Protein AF-A0AAW0YAL7-F1 (afdb_monomer_lite)

Radius of gyration: 20.32 Å; chains: 1; bounding box: 58×24×61 Å

Foldseek 3Di:
DDPPPPVVVVVVVVLVVVVVVVVVCVVVPNDPDDVCPSVVVVVVVVVVLLVCLQQPVPVDDVVSVVVVCVVVVNVSVQRDNVVVVVVVTPNCVPVPLDHHDDDPVPDDPVVVVVRPDPVPPPD

pLDDT: mean 79.16, std 12.64, range [31.69, 92.38]

Sequence (123 aa):
MYFYSAPSLALYMMWKVLECVYEKGCDEGYLPRIPGSVELLYSISTGYLFHVAVMEMHYMKPSYWRFLLRLTWGRLQDYNRHLLTPFGMDSARGLNGIWPKYDLKHVSESVRKMIPNPIVMKL

Secondary structure (DSSP, 8-state):
------HHHHHHHHHHHHHHHHHHHHHTTSS---TTHHHHHHHHHHHHHHHHHHH-GGGS-HHHHHHHHHHTTTTTTT--GGGGGGGT--TTTT--S------GGGS-HHHHHHSPPTTTT--

Structure (mmCIF, N/CA/C/O backbone):
data_AF-A0AAW0YAL7-F1
#
_entry.id   AF-A0AAW0YAL7-F1
#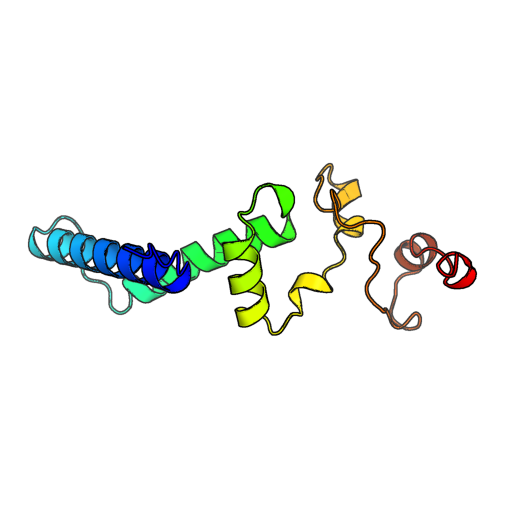
loop_
_atom_site.group_PDB
_atom_site.id
_atom_site.type_symbol
_atom_site.label_atom_id
_atom_site.label_alt_id
_atom_site.label_comp_id
_atom_site.label_asym_id
_atom_site.label_entity_id
_atom_site.label_seq_id
_atom_site.pdbx_PDB_ins_code
_atom_site.Cartn_x
_atom_site.Cartn_y
_atom_site.Cartn_z
_atom_site.occupancy
_atom_site.B_iso_or_equiv
_atom_site.auth_seq_id
_atom_site.auth_comp_id
_atom_site.auth_asym_id
_atom_site.auth_atom_id
_atom_site.pdbx_PDB_model_num
ATOM 1 N N . MET A 1 1 ? -30.932 -10.725 -9.530 1.00 39.47 1 MET A N 1
ATOM 2 C CA . MET A 1 1 ? -30.410 -9.588 -8.739 1.00 39.47 1 MET A CA 1
ATOM 3 C C . MET A 1 1 ? -28.921 -9.471 -9.002 1.00 39.47 1 MET A C 1
ATOM 5 O O . MET A 1 1 ? -28.190 -10.419 -8.753 1.00 39.47 1 MET A O 1
ATOM 9 N N . TYR A 1 2 ? -28.505 -8.362 -9.610 1.00 49.41 2 TYR A N 1
ATOM 10 C CA . TYR A 1 2 ? -27.123 -8.096 -10.008 1.00 49.41 2 TYR A CA 1
ATOM 11 C C . TYR A 1 2 ? -26.250 -7.897 -8.761 1.00 49.41 2 TYR A C 1
ATOM 13 O O . TYR A 1 2 ? -26.266 -6.830 -8.154 1.00 49.41 2 TYR A O 1
ATOM 21 N N . PHE A 1 3 ? -25.485 -8.919 -8.373 1.00 56.84 3 PHE A N 1
ATOM 22 C CA . PHE A 1 3 ? -24.390 -8.755 -7.420 1.00 56.84 3 PHE A CA 1
ATOM 23 C C . PHE A 1 3 ? -23.314 -7.881 -8.067 1.00 56.84 3 PHE A C 1
ATOM 25 O O . PHE A 1 3 ? -22.452 -8.360 -8.803 1.00 56.84 3 PHE A O 1
ATOM 32 N N . TYR A 1 4 ? -23.372 -6.577 -7.812 1.00 55.09 4 TYR A N 1
ATOM 33 C CA . TYR A 1 4 ? -22.289 -5.671 -8.158 1.00 55.09 4 TYR A CA 1
ATOM 34 C C . TYR A 1 4 ? -21.127 -5.967 -7.205 1.00 55.09 4 TYR A C 1
ATOM 36 O O . TYR A 1 4 ? -21.113 -5.522 -6.058 1.00 55.09 4 TYR A O 1
ATOM 44 N N . SER A 1 5 ? -20.147 -6.754 -7.657 1.00 54.75 5 SER A N 1
ATOM 45 C CA . SER A 1 5 ? -18.871 -6.892 -6.952 1.00 54.75 5 SER A CA 1
ATOM 46 C C . SER A 1 5 ? -18.103 -5.582 -7.117 1.00 54.75 5 SER A C 1
ATOM 48 O O . SER A 1 5 ? -17.231 -5.449 -7.971 1.00 54.75 5 SER A O 1
ATOM 50 N N . ALA A 1 6 ? -18.488 -4.565 -6.348 1.00 67.62 6 ALA A N 1
ATOM 51 C CA . ALA A 1 6 ? -17.708 -3.353 -6.197 1.00 67.62 6 ALA A CA 1
ATOM 52 C C . ALA A 1 6 ? -16.655 -3.637 -5.114 1.00 67.62 6 ALA A C 1
ATOM 54 O O . ALA A 1 6 ? -16.990 -3.624 -3.928 1.00 67.62 6 ALA A O 1
ATOM 55 N N . PRO A 1 7 ? -15.385 -3.917 -5.467 1.00 67.50 7 PRO A N 1
ATOM 56 C CA . PRO A 1 7 ? -14.341 -4.174 -4.475 1.00 67.50 7 PRO A CA 1
ATOM 57 C C . PRO A 1 7 ? -14.151 -2.996 -3.510 1.00 67.50 7 PRO A C 1
ATOM 59 O O . PRO A 1 7 ? -13.748 -3.207 -2.373 1.00 67.50 7 PRO A O 1
ATOM 62 N N . SER A 1 8 ? -14.499 -1.776 -3.930 1.00 69.88 8 SER A N 1
ATOM 63 C CA . SER A 1 8 ? -14.564 -0.596 -3.066 1.00 69.88 8 SER A CA 1
ATOM 64 C C . SER A 1 8 ? -15.629 -0.715 -1.973 1.00 69.88 8 SER A C 1
ATOM 66 O O . SER A 1 8 ? -15.359 -0.351 -0.835 1.00 69.88 8 SER A O 1
ATOM 68 N N . LEU A 1 9 ? -16.811 -1.251 -2.292 1.00 79.44 9 LEU A N 1
ATOM 69 C CA . LEU A 1 9 ? -17.901 -1.422 -1.331 1.00 79.44 9 LEU A CA 1
ATOM 70 C C . LEU A 1 9 ? -17.579 -2.519 -0.315 1.00 79.44 9 LEU A C 1
ATOM 72 O O . LEU A 1 9 ? -17.773 -2.320 0.877 1.00 79.44 9 LEU A O 1
ATOM 76 N N . ALA A 1 10 ? -17.038 -3.651 -0.775 1.00 78.56 10 ALA A N 1
ATOM 77 C CA . ALA A 1 10 ? -16.619 -4.736 0.112 1.00 78.56 10 ALA A CA 1
ATOM 78 C C . ALA A 1 10 ? -15.511 -4.283 1.077 1.00 78.56 10 ALA A C 1
ATOM 80 O O . ALA A 1 10 ? -15.579 -4.563 2.272 1.00 78.56 10 ALA A O 1
ATOM 81 N N . LEU A 1 11 ? -14.524 -3.537 0.569 1.00 78.88 11 LEU A N 1
ATOM 82 C CA . LEU A 1 11 ? -13.462 -2.958 1.387 1.00 78.88 11 LEU A CA 1
ATOM 83 C C . LEU A 1 11 ? -14.027 -1.958 2.404 1.00 78.88 11 LEU A C 1
ATOM 85 O O . LEU A 1 11 ? -13.666 -2.011 3.574 1.00 78.88 11 LEU A O 1
ATOM 89 N N . TYR A 1 12 ? -14.943 -1.085 1.980 1.00 82.81 12 TYR A N 1
ATOM 90 C CA . TYR A 1 12 ? -15.602 -0.129 2.867 1.00 82.81 12 TYR A CA 1
ATOM 91 C C . TYR A 1 12 ? -16.402 -0.823 3.979 1.00 82.81 12 TYR A C 1
ATOM 93 O O . TYR A 1 12 ? -16.258 -0.476 5.148 1.00 82.81 12 TYR A O 1
ATOM 101 N N . MET A 1 13 ? -17.196 -1.844 3.639 1.00 86.56 13 MET A N 1
ATOM 102 C CA . MET A 1 13 ? -17.947 -2.630 4.622 1.00 86.56 13 MET A CA 1
ATOM 103 C C . MET A 1 13 ? -17.018 -3.326 5.620 1.00 86.56 13 MET A C 1
ATOM 105 O O . MET A 1 13 ? -17.265 -3.259 6.820 1.00 86.56 13 MET A O 1
ATOM 109 N N . MET A 1 14 ? -15.931 -3.943 5.145 1.00 85.94 14 MET A N 1
ATOM 110 C CA . MET A 1 14 ? -14.915 -4.553 6.008 1.00 85.94 14 MET A CA 1
ATOM 111 C C . MET A 1 14 ? -14.336 -3.532 6.999 1.00 85.94 14 MET A C 1
ATOM 113 O O . MET A 1 14 ? -14.246 -3.827 8.188 1.00 85.94 14 MET A O 1
ATOM 117 N N . TRP A 1 15 ? -13.995 -2.325 6.533 1.00 85.81 15 TRP A N 1
ATOM 118 C CA . TRP A 1 15 ? -13.468 -1.257 7.388 1.00 85.81 15 TRP A CA 1
ATOM 119 C C . TRP A 1 15 ? -14.467 -0.782 8.438 1.00 85.81 15 TRP A C 1
ATOM 121 O O . TRP A 1 15 ? -14.096 -0.656 9.600 1.00 85.81 15 TRP A O 1
ATOM 131 N N . LYS A 1 16 ? -15.738 -0.589 8.069 1.00 89.06 16 LYS A N 1
ATOM 132 C CA . LYS A 1 16 ? -16.784 -0.214 9.031 1.00 89.06 16 LYS A CA 1
ATOM 133 C C . LYS A 1 16 ? -17.016 -1.292 10.087 1.00 89.06 16 LYS A C 1
ATOM 135 O O . LYS A 1 16 ? -17.216 -0.959 11.248 1.00 89.06 16 LYS A O 1
ATOM 140 N N . VAL A 1 17 ? -16.967 -2.570 9.707 1.00 91.31 17 VAL A N 1
ATOM 141 C CA . VAL A 1 17 ? -17.056 -3.676 10.673 1.00 91.31 17 VAL A CA 1
ATOM 142 C C . VAL A 1 17 ? -15.876 -3.635 11.641 1.00 91.31 17 VAL A C 1
ATOM 144 O O . VAL A 1 17 ? -16.080 -3.758 12.844 1.00 91.31 17 VAL A O 1
ATOM 147 N N . LEU A 1 18 ? -14.661 -3.425 11.136 1.00 88.81 18 LEU A N 1
ATOM 148 C CA . LEU A 1 18 ? -13.453 -3.361 11.956 1.00 88.81 18 LEU A CA 1
ATOM 149 C C . LEU A 1 18 ? -13.490 -2.180 12.938 1.00 88.81 18 LEU A C 1
ATOM 151 O O . LEU A 1 18 ? -13.170 -2.349 14.111 1.00 88.81 18 LEU A O 1
ATOM 155 N N . GLU A 1 19 ? -13.951 -1.018 12.480 1.00 89.00 19 GLU A N 1
ATOM 156 C CA . GLU A 1 19 ? -14.188 0.164 13.313 1.00 89.00 19 GLU A CA 1
ATOM 157 C C . GLU A 1 19 ? -15.215 -0.117 14.420 1.00 89.00 19 GLU A C 1
ATOM 159 O O . GLU A 1 19 ? -14.924 0.113 15.590 1.00 89.00 19 GLU A O 1
ATOM 164 N N . CYS A 1 20 ? -16.369 -0.711 14.091 1.00 90.62 20 CYS A N 1
ATOM 165 C CA . CYS A 1 20 ? -17.380 -1.072 15.090 1.00 90.62 20 CYS A CA 1
ATOM 166 C C . CYS A 1 20 ? -16.876 -2.103 16.111 1.00 90.62 20 CYS A C 1
ATOM 168 O O . CYS A 1 20 ? -17.244 -2.036 17.281 1.00 90.62 20 CYS A O 1
ATOM 170 N N . VAL A 1 21 ? -16.064 -3.075 15.685 1.00 90.62 21 VAL A N 1
ATOM 171 C CA . VAL A 1 21 ? -15.456 -4.057 16.596 1.00 90.62 21 VAL A CA 1
ATOM 172 C C . VAL A 1 21 ? -14.453 -3.377 17.528 1.00 90.62 21 VAL A C 1
ATOM 174 O O . VAL A 1 21 ? -14.442 -3.678 18.719 1.00 90.62 21 VAL A O 1
ATOM 177 N N . TYR A 1 22 ? -13.649 -2.442 17.016 1.00 87.62 22 TYR A N 1
ATOM 178 C CA . TYR A 1 22 ? -12.716 -1.666 17.832 1.00 87.62 22 TYR A CA 1
ATOM 179 C C . TYR A 1 22 ? -13.449 -0.799 18.863 1.00 87.62 22 TYR A C 1
ATOM 181 O O . TYR A 1 22 ? -13.093 -0.836 20.038 1.00 87.62 22 TYR A O 1
ATOM 189 N N . GLU A 1 23 ? -14.499 -0.076 18.459 1.00 87.50 23 GLU A N 1
ATOM 190 C CA . GLU A 1 23 ? -15.295 0.742 19.382 1.00 87.50 23 GLU A CA 1
ATOM 191 C C . GLU A 1 23 ? -15.937 -0.100 20.483 1.00 87.50 23 GLU A C 1
ATOM 193 O O . GLU A 1 23 ? -15.774 0.224 21.656 1.00 87.50 23 GLU A O 1
ATOM 198 N N . LYS A 1 24 ? -16.561 -1.233 20.133 1.00 90.56 24 LYS A N 1
ATOM 199 C CA . LYS A 1 24 ? -17.104 -2.166 21.131 1.00 90.56 24 LYS A CA 1
ATOM 200 C C . LYS A 1 24 ? -16.029 -2.696 22.077 1.00 90.56 24 LYS A C 1
ATOM 202 O O . LYS A 1 24 ? -16.246 -2.744 23.281 1.00 90.56 24 LYS A O 1
ATOM 207 N N . GLY A 1 25 ? -14.856 -3.052 21.552 1.00 88.25 25 GLY A N 1
ATOM 208 C CA . GLY A 1 25 ? -13.725 -3.496 22.367 1.00 88.25 25 GLY A CA 1
ATOM 209 C C . GLY A 1 25 ? -13.193 -2.409 23.310 1.00 88.25 25 GLY A C 1
ATOM 210 O O . GLY A 1 25 ? -12.720 -2.725 24.401 1.00 88.25 25 GLY A O 1
ATOM 211 N N . CYS A 1 26 ? -13.287 -1.134 22.926 1.00 89.38 26 CYS A N 1
ATOM 212 C CA . CYS A 1 26 ? -12.987 -0.009 23.811 1.00 89.38 26 CYS A CA 1
ATOM 213 C C . CYS A 1 26 ? -14.069 0.199 24.877 1.00 89.38 26 CYS A C 1
ATOM 215 O O . CYS A 1 26 ? -13.725 0.442 26.031 1.00 89.38 26 CYS A O 1
ATOM 217 N N . ASP A 1 27 ? -15.347 0.089 24.511 1.00 89.44 27 ASP A N 1
ATOM 218 C CA . ASP A 1 27 ? -16.472 0.270 25.436 1.00 89.44 27 ASP A CA 1
ATOM 219 C C . ASP A 1 27 ? -16.512 -0.832 26.509 1.00 89.44 27 ASP A C 1
ATOM 221 O O . ASP A 1 27 ? -16.806 -0.564 27.672 1.00 89.44 27 ASP A O 1
ATOM 225 N N . GLU A 1 28 ? -16.142 -2.062 26.146 1.00 92.38 28 GLU A N 1
ATOM 226 C CA . GLU A 1 28 ? -16.004 -3.198 27.068 1.00 92.38 28 GLU A CA 1
ATOM 227 C C . GLU A 1 28 ? -14.687 -3.170 27.879 1.00 92.38 28 GLU A C 1
ATOM 229 O O . GLU A 1 28 ? -14.485 -3.993 28.771 1.00 92.38 28 GLU A O 1
ATOM 234 N N . GLY A 1 29 ? -13.788 -2.215 27.607 1.00 88.56 29 GLY A N 1
ATOM 235 C CA . GLY A 1 29 ? -12.540 -2.019 28.355 1.00 88.56 29 GLY A CA 1
ATOM 236 C C . GLY A 1 29 ? -11.380 -2.943 27.962 1.00 88.56 29 GLY A C 1
ATOM 237 O O . GLY A 1 29 ? -10.351 -2.943 28.638 1.00 88.56 29 GLY A O 1
ATOM 238 N N . TYR A 1 30 ? -11.50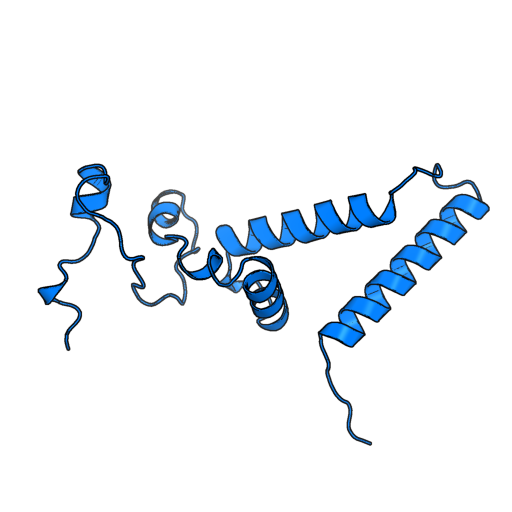0 -3.707 26.872 1.00 87.81 30 TYR A N 1
ATOM 239 C CA . TYR A 1 30 ? -10.431 -4.581 26.373 1.00 87.81 30 TYR A CA 1
ATOM 240 C C . TYR A 1 30 ? -9.308 -3.816 25.657 1.00 87.81 30 TYR A C 1
ATOM 242 O O . TYR A 1 30 ? -8.163 -4.270 25.664 1.00 87.81 30 TYR A O 1
ATOM 250 N N . LEU A 1 31 ? -9.614 -2.677 25.020 1.00 84.25 31 LEU A N 1
ATOM 251 C CA . LEU A 1 31 ? -8.639 -1.866 24.281 1.00 84.25 31 LEU A CA 1
ATOM 252 C C . LEU A 1 31 ? -8.597 -0.406 24.759 1.00 84.25 31 LEU A C 1
ATOM 254 O O . LEU A 1 31 ? -9.645 0.204 24.973 1.00 84.25 31 LEU A O 1
ATOM 258 N N . PRO A 1 32 ? -7.403 0.215 24.837 1.00 84.62 32 PRO A N 1
ATOM 259 C CA . PRO A 1 32 ? -7.284 1.642 25.104 1.00 84.62 32 PRO A CA 1
ATOM 260 C C . PRO A 1 32 ? -7.786 2.463 23.907 1.00 84.62 32 PRO A C 1
ATOM 262 O O . PRO A 1 32 ? -7.463 2.167 22.752 1.00 84.62 32 PRO A O 1
ATOM 265 N N . ARG A 1 33 ? -8.550 3.526 24.186 1.00 83.88 33 ARG A N 1
ATOM 266 C CA . ARG A 1 33 ? -9.053 4.462 23.171 1.00 83.88 33 ARG A CA 1
ATOM 267 C C . ARG A 1 33 ? -7.931 5.419 22.764 1.00 83.88 33 ARG A C 1
ATOM 269 O O . ARG A 1 33 ? -7.606 6.355 23.490 1.00 83.88 33 ARG A O 1
ATOM 276 N N . ILE A 1 34 ? -7.322 5.157 21.612 1.00 85.69 34 ILE A N 1
ATOM 277 C CA . ILE A 1 34 ? -6.228 5.966 21.060 1.00 85.69 34 ILE A CA 1
ATOM 278 C C . ILE A 1 34 ? -6.817 6.933 20.022 1.00 85.69 34 ILE A C 1
ATOM 280 O O . ILE A 1 34 ? -7.581 6.489 19.160 1.00 85.69 34 ILE A O 1
ATOM 284 N N . PRO A 1 35 ? -6.483 8.237 20.058 1.00 84.50 35 PRO A N 1
ATOM 285 C CA . PRO A 1 35 ? -6.901 9.161 19.011 1.00 84.50 35 PRO A CA 1
ATOM 286 C C . PRO A 1 35 ? -6.267 8.747 17.677 1.00 84.50 35 PRO A C 1
ATOM 288 O O . PRO A 1 35 ? -5.048 8.627 17.574 1.00 84.50 35 PRO A O 1
ATOM 291 N N . GLY A 1 36 ? -7.094 8.517 16.657 1.00 83.75 36 GLY A N 1
ATOM 292 C CA . GLY A 1 36 ? -6.626 8.115 15.328 1.00 83.75 36 GLY A CA 1
ATOM 293 C C . GLY A 1 36 ? -6.272 6.626 15.182 1.00 83.75 36 GLY A C 1
ATOM 294 O O . GLY A 1 36 ? -5.481 6.258 14.313 1.00 83.75 36 GLY A O 1
ATOM 295 N N . SER A 1 37 ? -6.783 5.753 16.058 1.00 84.38 37 SER A N 1
ATOM 296 C CA . SER A 1 37 ? -6.491 4.311 16.030 1.00 84.38 37 SER A CA 1
ATOM 297 C C . SER A 1 37 ? -6.877 3.638 14.708 1.00 84.38 37 SER A C 1
ATOM 299 O O . SER A 1 37 ? -6.147 2.778 14.212 1.00 84.38 37 SER A O 1
ATOM 301 N N . VAL A 1 38 ? -8.005 4.043 14.122 1.00 83.88 38 VAL A N 1
ATOM 302 C CA . VAL A 1 38 ? -8.539 3.499 12.868 1.00 83.88 38 VAL A CA 1
ATOM 303 C C . VAL A 1 38 ? -7.634 3.881 11.701 1.00 83.88 38 VAL A C 1
ATOM 305 O O . VAL A 1 38 ? -7.274 3.033 10.887 1.00 83.88 38 VAL A O 1
ATOM 308 N N . GLU A 1 39 ? -7.199 5.137 11.653 1.00 88.31 39 GLU A N 1
ATOM 309 C CA . GLU A 1 39 ? -6.266 5.668 10.667 1.00 88.31 39 GLU A CA 1
ATOM 310 C C . GLU A 1 39 ? -4.899 4.993 10.786 1.00 88.31 39 GLU A C 1
ATOM 312 O O . GLU A 1 39 ? -4.293 4.636 9.774 1.00 88.31 39 GLU A O 1
ATOM 317 N N . LEU A 1 40 ? -4.431 4.750 12.013 1.00 88.94 40 LEU A N 1
ATOM 318 C CA . LEU A 1 40 ? -3.195 4.017 12.264 1.00 88.94 40 LEU A CA 1
ATOM 319 C C . LEU A 1 40 ? -3.309 2.582 11.738 1.00 88.94 40 LEU A C 1
ATOM 321 O O . LEU A 1 40 ? -2.449 2.136 10.976 1.00 88.94 40 LEU A O 1
ATOM 325 N N . LEU A 1 41 ? -4.388 1.872 12.060 1.00 87.75 41 LEU A N 1
ATOM 326 C CA . LEU A 1 41 ? -4.607 0.502 11.594 1.00 87.75 41 LEU A CA 1
ATOM 327 C C . LEU A 1 41 ? -4.731 0.441 10.064 1.00 87.75 41 LEU A C 1
ATOM 329 O O . LEU A 1 41 ? -4.159 -0.446 9.420 1.00 87.75 41 LEU A O 1
ATOM 333 N N . TYR A 1 42 ? -5.395 1.430 9.467 1.00 87.69 42 TYR A N 1
ATOM 334 C CA . TYR A 1 42 ? -5.460 1.627 8.021 1.00 87.69 42 TYR A CA 1
ATOM 335 C C . TYR A 1 42 ? -4.082 1.853 7.401 1.00 87.69 42 TYR A C 1
ATOM 337 O O . TYR A 1 42 ? -3.755 1.234 6.383 1.00 87.69 42 TYR A O 1
ATOM 345 N N . SER A 1 43 ? -3.248 2.683 8.026 1.00 90.50 43 SER A N 1
ATOM 346 C CA . SER A 1 43 ? -1.898 2.986 7.553 1.00 90.50 43 SER A CA 1
ATOM 347 C C . SER A 1 43 ? -0.995 1.749 7.568 1.00 90.50 43 SER A C 1
ATOM 349 O O . SER A 1 43 ? -0.336 1.467 6.567 1.00 90.50 43 SER A O 1
ATOM 351 N N . ILE A 1 44 ? -1.046 0.945 8.637 1.00 91.81 44 ILE A N 1
ATOM 352 C CA . ILE A 1 44 ? -0.288 -0.306 8.757 1.00 91.81 44 ILE A CA 1
ATOM 353 C C . ILE A 1 44 ? -0.768 -1.319 7.718 1.00 91.81 44 ILE A C 1
ATOM 355 O O . ILE A 1 44 ? 0.045 -1.895 6.995 1.00 91.81 44 ILE A O 1
ATOM 359 N N . SER A 1 45 ? -2.084 -1.497 7.590 1.00 89.69 45 SER A N 1
ATOM 360 C CA . SER A 1 45 ? -2.667 -2.432 6.619 1.00 89.69 45 SER A CA 1
ATOM 361 C C . SER A 1 45 ? -2.284 -2.062 5.185 1.00 89.69 45 SER A C 1
ATOM 363 O O . SER A 1 45 ? -1.896 -2.917 4.388 1.00 89.69 45 SER A O 1
ATOM 365 N N . THR A 1 46 ? -2.341 -0.769 4.860 1.00 89.25 46 THR A N 1
ATOM 366 C CA . THR A 1 46 ? -1.957 -0.256 3.542 1.00 89.25 46 THR A CA 1
ATOM 367 C C . THR A 1 46 ? -0.449 -0.387 3.312 1.00 89.25 46 THR A C 1
ATOM 369 O O . THR A 1 46 ? -0.033 -0.778 2.223 1.00 89.25 46 THR A O 1
ATOM 372 N N . GLY A 1 47 ? 0.375 -0.133 4.333 1.00 92.31 47 GLY A N 1
ATOM 373 C CA . GLY A 1 47 ? 1.826 -0.324 4.290 1.00 92.31 47 GLY A CA 1
ATOM 374 C C . GLY A 1 47 ? 2.226 -1.779 4.041 1.00 92.31 47 GLY A C 1
ATOM 375 O O . GLY A 1 47 ? 3.084 -2.046 3.200 1.00 92.31 47 GLY A O 1
ATOM 376 N N . TYR A 1 48 ? 1.548 -2.732 4.685 1.00 91.12 48 TYR A N 1
ATOM 377 C CA . TYR A 1 48 ? 1.729 -4.158 4.410 1.00 91.12 48 TYR A CA 1
ATOM 378 C C . TYR A 1 48 ? 1.382 -4.503 2.955 1.00 91.12 48 TYR A C 1
ATOM 380 O O . TYR A 1 48 ? 2.138 -5.196 2.276 1.00 91.12 48 TYR A O 1
ATOM 388 N N . LEU A 1 49 ? 0.279 -3.957 2.435 1.00 90.06 49 LEU A N 1
ATOM 389 C CA . LEU A 1 49 ? -0.112 -4.139 1.038 1.00 90.06 49 LEU A CA 1
ATOM 390 C C . LEU A 1 49 ? 0.958 -3.595 0.077 1.00 90.06 49 LEU A C 1
ATOM 392 O O . LEU A 1 49 ? 1.298 -4.258 -0.899 1.00 90.06 49 LEU A O 1
ATOM 396 N N . PHE A 1 50 ? 1.534 -2.425 0.370 1.00 90.19 50 PHE A N 1
ATOM 397 C CA . PHE A 1 50 ? 2.654 -1.875 -0.397 1.00 90.19 50 PHE A CA 1
ATOM 398 C C . PHE A 1 50 ? 3.888 -2.770 -0.360 1.00 90.19 50 PHE A C 1
ATOM 400 O O . PHE A 1 50 ? 4.509 -2.982 -1.400 1.00 90.19 50 PHE A O 1
ATOM 407 N N . HIS A 1 51 ? 4.219 -3.324 0.805 1.00 89.62 51 HIS A N 1
ATOM 408 C CA . HIS A 1 51 ? 5.338 -4.246 0.943 1.00 89.62 51 HIS A CA 1
ATOM 409 C C . HIS A 1 51 ? 5.157 -5.476 0.045 1.00 89.62 51 HIS A C 1
ATOM 411 O O . HIS A 1 51 ? 6.028 -5.779 -0.769 1.00 89.62 51 HIS A O 1
ATOM 417 N N . VAL A 1 52 ? 3.989 -6.123 0.101 1.00 88.75 52 VAL A N 1
ATOM 418 C CA . VAL A 1 52 ? 3.671 -7.270 -0.766 1.00 88.75 52 VAL A CA 1
ATOM 419 C C . VAL A 1 52 ? 3.692 -6.874 -2.246 1.00 88.75 52 VAL A C 1
ATOM 421 O O . VAL A 1 52 ? 4.209 -7.619 -3.071 1.00 88.75 52 VAL A O 1
ATOM 424 N N . ALA A 1 53 ? 3.190 -5.688 -2.602 1.00 87.56 53 ALA A N 1
ATOM 425 C CA . ALA A 1 53 ? 3.174 -5.214 -3.987 1.00 87.56 53 ALA A CA 1
ATOM 426 C C . ALA A 1 53 ? 4.572 -4.981 -4.589 1.00 87.56 53 ALA A C 1
ATOM 428 O O . ALA A 1 53 ? 4.733 -5.055 -5.812 1.00 87.56 53 ALA A O 1
ATOM 429 N N . VAL A 1 54 ? 5.559 -4.658 -3.750 1.00 85.56 54 VAL A N 1
ATOM 430 C CA . VAL A 1 54 ? 6.958 -4.469 -4.157 1.00 85.56 54 VAL A CA 1
ATOM 431 C C . VAL A 1 54 ? 7.698 -5.803 -4.192 1.00 85.56 54 VAL A C 1
ATOM 433 O O . VAL A 1 54 ? 8.374 -6.082 -5.180 1.00 85.56 54 VAL A O 1
ATOM 436 N N . MET A 1 55 ? 7.550 -6.619 -3.143 1.00 85.38 55 MET A N 1
ATOM 437 C CA . MET A 1 55 ? 8.302 -7.865 -2.991 1.00 85.38 55 MET A CA 1
ATOM 438 C C . MET A 1 55 ? 7.758 -8.988 -3.873 1.00 85.38 55 MET A C 1
ATOM 440 O O . MET A 1 55 ? 8.509 -9.568 -4.641 1.00 85.38 55 MET A O 1
ATOM 444 N N . GLU A 1 56 ? 6.460 -9.289 -3.794 1.00 83.06 56 GLU A N 1
ATOM 445 C CA . GLU A 1 56 ? 5.860 -10.452 -4.457 1.00 83.06 56 GLU A CA 1
ATOM 446 C C . GLU A 1 56 ? 4.432 -10.151 -4.925 1.00 83.06 56 GLU A C 1
ATOM 448 O O . GLU A 1 56 ? 3.422 -10.592 -4.368 1.00 83.06 56 GLU A O 1
ATOM 453 N N . MET A 1 57 ? 4.351 -9.372 -6.002 1.00 81.00 57 MET A N 1
ATOM 454 C CA . MET A 1 57 ? 3.095 -8.877 -6.562 1.00 81.00 57 MET A CA 1
ATOM 455 C C . MET A 1 57 ? 2.130 -9.994 -7.000 1.00 81.00 57 MET A C 1
ATOM 457 O O . MET A 1 57 ? 0.915 -9.799 -6.998 1.00 81.00 57 MET A O 1
ATOM 461 N N . HIS A 1 58 ? 2.649 -11.164 -7.369 1.00 80.50 58 HIS A N 1
ATOM 462 C CA . HIS A 1 58 ? 1.861 -12.253 -7.944 1.00 80.50 58 HIS A CA 1
ATOM 463 C C . HIS A 1 58 ? 0.923 -12.945 -6.938 1.00 80.50 58 HIS A C 1
ATOM 465 O O . HIS A 1 58 ? -0.081 -13.526 -7.347 1.00 80.50 58 HIS A O 1
ATOM 471 N N . TYR A 1 59 ? 1.187 -12.836 -5.631 1.00 82.44 59 TYR A N 1
ATOM 472 C CA . TYR A 1 59 ? 0.265 -13.306 -4.588 1.00 82.44 59 TYR A CA 1
ATOM 473 C C . TYR A 1 59 ? -0.890 -12.329 -4.322 1.00 82.44 59 TYR A C 1
ATOM 475 O O . TYR A 1 59 ? -1.840 -12.655 -3.606 1.00 82.44 59 TYR A O 1
ATOM 483 N N . MET A 1 60 ? -0.841 -11.120 -4.887 1.00 83.88 60 MET A N 1
ATOM 484 C CA . MET A 1 60 ? -1.843 -10.093 -4.643 1.00 83.88 60 MET A CA 1
ATOM 485 C C . MET A 1 60 ? -3.056 -10.238 -5.565 1.00 83.88 60 MET A C 1
ATOM 487 O O . MET A 1 60 ? -2.951 -10.359 -6.785 1.00 83.88 60 MET A O 1
ATOM 491 N N . LYS A 1 61 ? -4.257 -10.101 -4.991 1.00 84.75 61 LYS A N 1
ATOM 492 C CA . LYS A 1 61 ? -5.496 -10.034 -5.774 1.00 84.75 61 LYS A CA 1
ATOM 493 C C . LYS A 1 61 ? -5.481 -8.808 -6.714 1.00 84.75 61 LYS A C 1
ATOM 495 O O . LYS A 1 61 ? -5.239 -7.693 -6.241 1.00 84.75 61 LYS A O 1
ATOM 500 N N . PRO A 1 62 ? -5.877 -8.935 -7.997 1.00 83.56 62 PRO A N 1
ATOM 501 C CA . PRO A 1 62 ? -5.839 -7.828 -8.967 1.00 83.56 62 PRO A CA 1
ATOM 502 C C . PRO A 1 62 ? -6.631 -6.570 -8.571 1.00 83.56 62 PRO A C 1
ATOM 504 O O . PRO A 1 62 ? -6.371 -5.471 -9.063 1.00 83.56 62 PRO A O 1
ATOM 507 N N . SER A 1 63 ? -7.642 -6.704 -7.709 1.00 83.19 63 SER A N 1
ATOM 508 C CA . SER A 1 63 ? -8.406 -5.561 -7.193 1.00 83.19 63 SER A CA 1
ATOM 509 C C . SER A 1 63 ? -7.583 -4.687 -6.243 1.00 83.19 63 SER A C 1
ATOM 511 O O . SER A 1 63 ? -7.673 -3.465 -6.325 1.00 83.19 63 SER A O 1
ATOM 513 N N . TYR A 1 64 ? -6.755 -5.297 -5.390 1.00 85.38 64 TYR A N 1
ATOM 514 C CA . TYR A 1 64 ? -5.869 -4.573 -4.476 1.00 85.38 64 TYR A CA 1
ATOM 515 C C . TYR A 1 64 ? -4.753 -3.862 -5.231 1.00 85.38 64 TYR A C 1
ATOM 517 O O . TYR A 1 64 ? -4.474 -2.698 -4.967 1.00 85.38 64 TYR A O 1
ATOM 525 N N . TRP A 1 65 ? -4.213 -4.507 -6.263 1.00 85.31 65 TRP A N 1
ATOM 526 C CA . TRP A 1 65 ? -3.252 -3.874 -7.155 1.00 85.31 65 TRP A CA 1
ATOM 527 C C . TRP A 1 65 ? -3.810 -2.608 -7.823 1.00 85.31 65 TRP A C 1
ATOM 529 O O . TRP A 1 65 ? -3.181 -1.553 -7.794 1.00 85.31 65 TRP A O 1
ATOM 539 N N . ARG A 1 66 ? -5.037 -2.669 -8.362 1.00 85.31 66 ARG A N 1
ATOM 540 C CA . ARG A 1 66 ? -5.709 -1.494 -8.948 1.00 85.31 66 ARG A CA 1
ATOM 541 C C . ARG A 1 66 ? -5.931 -0.376 -7.931 1.00 85.31 66 ARG A C 1
ATOM 543 O O . ARG A 1 66 ? -5.814 0.793 -8.290 1.00 85.31 66 ARG A O 1
ATOM 550 N N . PHE A 1 67 ? -6.246 -0.720 -6.685 1.00 85.44 67 PHE A N 1
ATOM 551 C CA . PHE A 1 67 ? -6.353 0.251 -5.598 1.00 85.44 67 PHE A CA 1
ATOM 552 C C . PHE A 1 67 ? -5.006 0.938 -5.323 1.00 85.44 67 PHE A C 1
ATOM 554 O O . PHE A 1 67 ? -4.945 2.166 -5.342 1.00 85.44 67 PHE A O 1
ATOM 561 N N . LEU A 1 68 ? -3.921 0.171 -5.172 1.00 87.75 68 LEU A N 1
ATOM 562 C CA . LEU A 1 68 ? -2.581 0.719 -4.940 1.00 87.75 68 LEU A CA 1
ATOM 563 C C . LEU A 1 68 ? -2.093 1.588 -6.103 1.00 87.75 68 LEU A C 1
ATOM 565 O O . LEU A 1 68 ? -1.475 2.628 -5.881 1.00 87.75 68 LEU A O 1
ATOM 569 N N . LEU A 1 69 ? -2.408 1.215 -7.344 1.00 87.50 69 LEU A N 1
ATOM 570 C CA . LEU A 1 69 ? -2.085 2.042 -8.505 1.00 87.50 69 LEU A CA 1
ATOM 571 C C . LEU A 1 69 ? -2.842 3.361 -8.522 1.00 87.50 69 LEU A C 1
ATOM 573 O O . LEU A 1 69 ? -2.249 4.388 -8.833 1.00 87.50 69 LEU A O 1
ATOM 577 N N . ARG A 1 70 ? -4.127 3.357 -8.157 1.00 86.75 70 ARG A N 1
ATOM 578 C CA . ARG A 1 7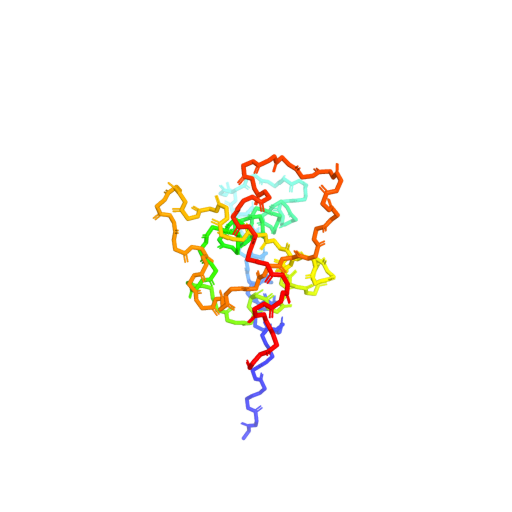0 ? -4.894 4.601 -8.013 1.00 86.75 70 ARG A CA 1
ATOM 579 C C . ARG A 1 70 ? -4.319 5.482 -6.907 1.00 86.75 70 ARG A C 1
ATOM 581 O O . ARG A 1 70 ? -4.212 6.684 -7.104 1.00 86.75 70 ARG A O 1
ATOM 588 N N . LEU A 1 71 ? -3.903 4.884 -5.791 1.00 86.81 71 LEU A N 1
ATOM 589 C CA . LEU A 1 71 ? -3.307 5.600 -4.662 1.00 86.81 71 LEU A CA 1
ATOM 590 C C . LEU A 1 71 ? -1.934 6.210 -5.002 1.00 86.81 71 LEU A C 1
ATOM 592 O O . LEU A 1 71 ? -1.598 7.285 -4.520 1.00 86.81 71 LEU A O 1
ATOM 596 N N . THR A 1 72 ? -1.147 5.541 -5.850 1.00 88.06 72 THR A N 1
ATOM 597 C CA . THR A 1 72 ? 0.214 5.964 -6.243 1.00 88.06 72 THR A CA 1
ATOM 598 C C . THR A 1 72 ? 0.294 6.686 -7.582 1.00 88.06 72 THR A C 1
ATOM 600 O O . THR A 1 72 ? 1.398 6.949 -8.061 1.00 88.06 72 THR A O 1
ATOM 603 N N . TRP A 1 73 ? -0.843 6.995 -8.209 1.00 87.12 73 TRP A N 1
ATOM 604 C CA . TRP A 1 73 ? -0.886 7.590 -9.550 1.00 87.12 73 TRP A CA 1
ATOM 605 C C . TRP A 1 73 ? -0.137 6.763 -10.605 1.00 87.12 73 TRP A C 1
ATOM 607 O O . TRP A 1 73 ? 0.532 7.303 -11.480 1.00 87.12 73 TRP A O 1
ATOM 617 N N . GLY A 1 74 ? -0.198 5.437 -10.494 1.00 84.19 74 GLY A N 1
ATOM 618 C CA . GLY A 1 74 ? 0.457 4.511 -11.418 1.00 84.19 74 GLY A CA 1
ATOM 619 C C . GLY A 1 74 ? 1.959 4.324 -11.194 1.00 84.19 74 GLY A C 1
ATOM 620 O O . GLY A 1 74 ? 2.521 3.386 -11.745 1.00 84.19 74 GLY A O 1
ATOM 621 N N . ARG A 1 75 ? 2.612 5.110 -10.326 1.00 84.75 75 ARG A N 1
ATOM 622 C CA . ARG A 1 75 ? 4.076 5.045 -10.122 1.00 84.75 75 ARG A CA 1
ATOM 623 C C . ARG A 1 75 ? 4.584 3.686 -9.648 1.00 84.75 75 ARG A C 1
ATOM 625 O O . ARG A 1 75 ? 5.740 3.345 -9.865 1.00 84.75 75 ARG A O 1
ATOM 632 N N . LEU A 1 76 ? 3.729 2.893 -9.007 1.00 84.56 76 LEU A N 1
ATOM 633 C CA . LEU A 1 76 ? 4.092 1.557 -8.538 1.00 84.56 76 LEU A CA 1
ATOM 634 C C . LEU A 1 76 ? 4.355 0.572 -9.698 1.00 84.56 76 LEU A C 1
ATOM 636 O O . LEU A 1 76 ? 5.046 -0.429 -9.504 1.00 84.56 76 LEU A O 1
ATOM 640 N N . GLN A 1 77 ? 3.837 0.837 -10.904 1.00 80.62 77 GLN A N 1
ATOM 641 C CA . GLN A 1 77 ? 4.167 0.061 -12.108 1.00 80.62 77 GLN A CA 1
ATOM 642 C C . GLN A 1 77 ? 5.619 0.264 -12.536 1.00 80.62 77 GLN A C 1
ATOM 644 O O . GLN A 1 77 ? 6.268 -0.712 -12.901 1.00 80.62 77 GLN A O 1
ATOM 649 N N . ASP A 1 78 ? 6.148 1.478 -12.383 1.00 81.31 78 ASP A N 1
ATOM 650 C CA . ASP A 1 78 ? 7.503 1.857 -12.800 1.00 81.31 78 ASP A CA 1
ATOM 651 C C . ASP A 1 78 ? 8.600 1.358 -11.846 1.00 81.31 78 ASP A C 1
ATOM 653 O O . ASP A 1 78 ? 9.777 1.681 -12.001 1.00 81.31 78 ASP A O 1
ATOM 657 N N . TYR A 1 79 ? 8.242 0.569 -10.832 1.00 82.56 79 TYR A N 1
ATOM 658 C CA . TYR A 1 79 ? 9.220 -0.042 -9.946 1.00 82.56 79 TYR A CA 1
ATOM 659 C C . TYR A 1 79 ? 9.955 -1.183 -10.656 1.00 82.56 79 TYR A C 1
ATOM 661 O O . TYR A 1 79 ? 9.338 -2.130 -11.155 1.00 82.56 79 TYR A O 1
ATOM 669 N N . ASN A 1 80 ? 11.286 -1.124 -10.667 1.00 82.75 80 ASN A N 1
ATOM 670 C CA . ASN A 1 80 ? 12.096 -2.150 -11.309 1.00 82.75 80 ASN A CA 1
ATOM 671 C C . ASN A 1 80 ? 12.259 -3.375 -10.422 1.00 82.75 80 ASN A C 1
ATOM 673 O O . ASN A 1 80 ? 13.126 -3.452 -9.552 1.00 82.75 80 ASN A O 1
ATOM 677 N N . ARG A 1 81 ? 11.406 -4.354 -10.700 1.00 80.38 81 ARG A N 1
ATOM 678 C CA . ARG A 1 81 ? 11.349 -5.625 -9.984 1.00 80.38 81 ARG A CA 1
ATOM 679 C C . ARG A 1 81 ? 12.487 -6.568 -10.368 1.00 80.38 81 ARG A C 1
ATOM 681 O O . ARG A 1 81 ? 12.811 -7.435 -9.566 1.00 80.38 81 ARG A O 1
ATOM 688 N N . HIS A 1 82 ? 13.147 -6.366 -11.514 1.00 77.88 82 HIS A N 1
ATOM 689 C CA . HIS A 1 82 ? 14.305 -7.172 -11.921 1.00 77.88 82 HIS A CA 1
ATOM 690 C C . HIS A 1 82 ? 15.504 -6.991 -10.981 1.00 77.88 82 HIS A C 1
ATOM 692 O O . HIS A 1 82 ? 16.288 -7.915 -10.793 1.00 77.88 82 HIS A O 1
ATOM 698 N N . LEU A 1 83 ? 15.624 -5.826 -10.334 1.00 79.44 83 LEU A N 1
ATOM 699 C CA . LEU A 1 83 ? 16.668 -5.582 -9.332 1.00 79.44 83 LEU A CA 1
ATOM 700 C C . LEU A 1 83 ? 16.463 -6.390 -8.045 1.00 79.44 83 LEU A C 1
ATOM 702 O O . LEU A 1 83 ? 17.394 -6.512 -7.255 1.00 79.44 83 LEU A O 1
ATOM 706 N N . LEU A 1 84 ? 15.262 -6.932 -7.831 1.00 80.81 84 LEU A N 1
ATOM 707 C CA . LEU A 1 84 ? 14.944 -7.752 -6.665 1.00 80.81 84 LEU A CA 1
ATOM 708 C C . LEU A 1 84 ? 15.223 -9.248 -6.900 1.00 80.81 84 LEU A C 1
ATOM 710 O O . LEU A 1 84 ? 15.353 -10.000 -5.938 1.00 80.81 84 LEU A O 1
ATOM 714 N N . THR A 1 85 ? 15.399 -9.675 -8.154 1.00 77.56 85 THR A N 1
ATOM 715 C CA . THR A 1 85 ? 15.699 -11.070 -8.519 1.00 77.56 85 THR A CA 1
ATOM 716 C C . THR A 1 85 ? 16.979 -11.627 -7.870 1.00 77.56 85 THR A C 1
ATOM 718 O O . THR A 1 85 ? 16.948 -12.770 -7.416 1.00 77.56 85 THR A O 1
ATOM 721 N N . PRO A 1 86 ? 18.092 -10.869 -7.729 1.00 79.31 86 PRO A N 1
ATOM 722 C CA . PRO A 1 86 ? 19.291 -11.354 -7.036 1.00 79.31 86 PRO A CA 1
ATOM 723 C C . PRO A 1 86 ? 19.070 -11.723 -5.563 1.00 79.31 86 PRO A C 1
ATOM 725 O O . PRO A 1 86 ? 19.851 -12.490 -5.010 1.00 79.31 86 PRO A O 1
ATOM 728 N N . PHE A 1 87 ? 18.011 -11.212 -4.929 1.00 80.50 87 PHE A N 1
ATOM 729 C CA . PHE A 1 87 ? 17.657 -11.550 -3.548 1.00 80.50 87 PHE A CA 1
ATOM 730 C C . PHE A 1 87 ? 16.856 -12.860 -3.437 1.00 80.50 87 PHE A C 1
ATOM 732 O O . PHE A 1 87 ? 16.378 -13.191 -2.356 1.00 80.50 87 PHE A O 1
ATOM 739 N N . GLY A 1 88 ? 16.693 -13.605 -4.538 1.00 77.06 88 GLY A N 1
ATOM 740 C CA . GLY A 1 88 ? 15.927 -14.853 -4.576 1.00 77.06 88 GLY A CA 1
ATOM 741 C C . GLY A 1 88 ? 14.409 -14.654 -4.577 1.00 77.06 88 GLY A C 1
ATOM 742 O O . GLY A 1 88 ? 13.678 -15.624 -4.400 1.00 77.06 88 GLY A O 1
ATOM 743 N N . MET A 1 89 ? 13.939 -13.418 -4.770 1.00 74.06 89 MET A N 1
ATOM 744 C CA . MET A 1 89 ? 12.514 -13.101 -4.875 1.00 74.06 89 MET A CA 1
ATOM 745 C C . MET A 1 89 ? 12.033 -13.222 -6.318 1.00 74.06 89 MET A C 1
ATOM 747 O O . MET A 1 89 ? 12.739 -12.847 -7.258 1.00 74.06 89 MET A O 1
ATOM 751 N N . ASP 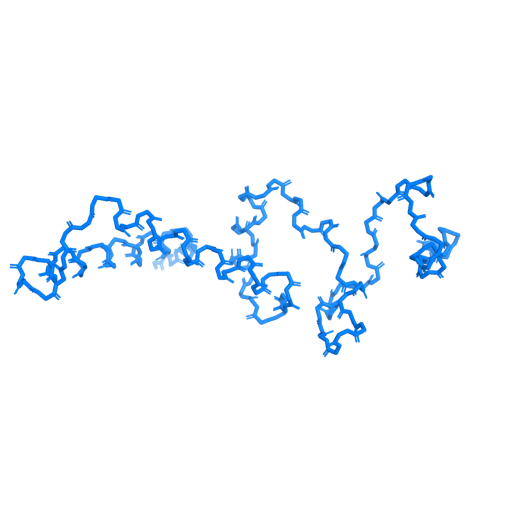A 1 90 ? 10.801 -13.695 -6.491 1.00 74.81 90 ASP A N 1
ATOM 752 C CA . ASP A 1 90 ? 10.135 -13.829 -7.788 1.00 74.81 90 ASP A CA 1
ATOM 753 C C . ASP A 1 90 ? 9.216 -12.634 -8.091 1.00 74.81 90 ASP A C 1
ATOM 755 O O . ASP A 1 90 ? 8.153 -12.718 -8.717 1.00 74.81 90 ASP A O 1
ATOM 759 N N . SER A 1 91 ? 9.690 -11.468 -7.661 1.00 72.56 91 SER A N 1
ATOM 760 C CA . SER A 1 91 ? 9.081 -10.152 -7.828 1.00 72.56 91 SER A CA 1
ATOM 761 C C . SER A 1 91 ? 8.780 -9.813 -9.291 1.00 72.56 91 SER A C 1
ATOM 763 O O . SER A 1 91 ? 7.837 -9.077 -9.578 1.00 72.56 91 SER A O 1
ATOM 765 N N . ALA A 1 92 ? 9.588 -10.318 -10.228 1.00 69.12 92 ALA A N 1
ATOM 766 C CA . ALA A 1 92 ? 9.461 -10.065 -11.661 1.00 69.12 92 ALA A CA 1
ATOM 767 C C . ALA A 1 92 ? 8.541 -11.070 -12.381 1.00 69.12 92 ALA A C 1
ATOM 769 O O . ALA A 1 92 ? 8.278 -10.903 -13.576 1.00 69.12 92 ALA A O 1
ATOM 770 N N . ARG A 1 93 ? 8.020 -12.094 -11.685 1.00 71.25 93 ARG A N 1
ATOM 771 C CA . ARG A 1 93 ? 7.138 -13.111 -12.272 1.00 71.25 93 ARG A CA 1
ATOM 772 C C . ARG A 1 93 ? 5.895 -12.460 -12.884 1.00 71.25 93 ARG A C 1
ATOM 774 O O . ARG A 1 93 ? 5.117 -11.802 -12.198 1.00 71.25 93 ARG A O 1
ATOM 781 N N . GLY A 1 94 ? 5.692 -12.653 -14.187 1.00 66.50 94 GLY A N 1
ATOM 782 C CA . GLY A 1 94 ? 4.538 -12.118 -14.922 1.00 66.50 94 GLY A CA 1
ATOM 783 C C . GLY A 1 94 ? 4.678 -10.671 -15.415 1.00 66.50 94 GLY A C 1
ATOM 784 O O . GLY A 1 94 ? 3.813 -10.211 -16.159 1.00 66.50 94 GLY A O 1
ATOM 785 N N . LEU A 1 95 ? 5.765 -9.964 -15.080 1.00 66.69 95 LEU A N 1
ATOM 786 C CA . LEU A 1 95 ? 6.165 -8.736 -15.770 1.00 66.69 95 LEU A CA 1
ATOM 787 C C . LEU A 1 95 ? 7.222 -9.096 -16.818 1.00 66.69 95 LEU A C 1
ATOM 789 O O . LEU A 1 95 ? 8.412 -9.160 -16.524 1.00 66.69 95 LEU A O 1
ATOM 793 N N . ASN A 1 96 ? 6.771 -9.362 -18.045 1.00 57.00 96 ASN A N 1
ATOM 794 C CA . ASN A 1 96 ? 7.601 -9.768 -19.186 1.00 57.00 96 ASN A CA 1
ATOM 795 C C . ASN A 1 96 ? 8.632 -8.689 -19.577 1.00 57.00 96 ASN A C 1
ATOM 797 O O . ASN A 1 96 ? 8.411 -7.934 -20.519 1.00 57.00 96 ASN A O 1
ATOM 801 N N . GLY A 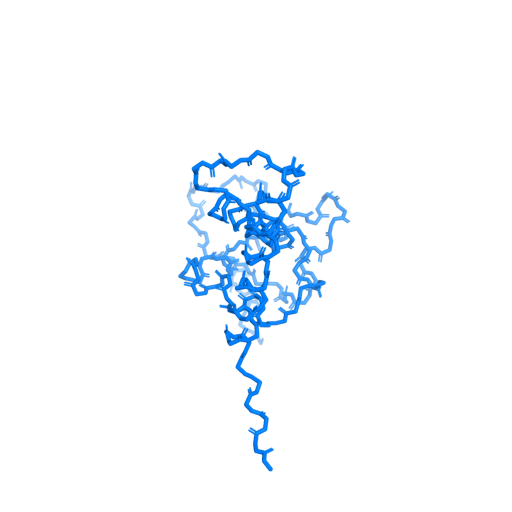1 97 ?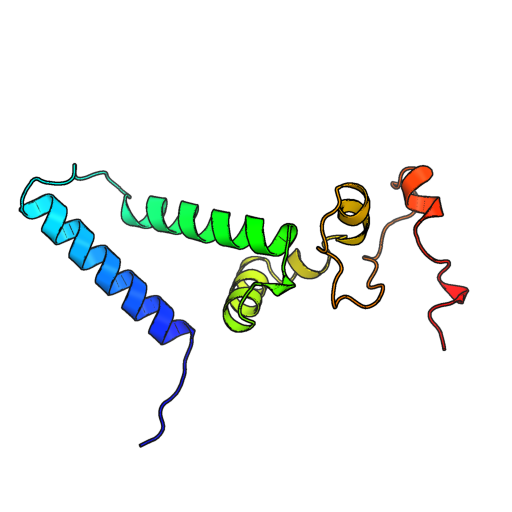 9.750 -8.590 -18.853 1.00 62.59 97 GLY A N 1
ATOM 802 C CA . GLY A 1 97 ? 10.873 -7.717 -19.209 1.00 62.59 97 GLY A CA 1
ATOM 803 C C . GLY A 1 97 ? 10.522 -6.228 -19.269 1.00 62.59 97 GLY A C 1
ATOM 804 O O . GLY A 1 97 ? 11.118 -5.492 -20.054 1.00 62.59 97 GLY A O 1
ATOM 805 N N . ILE A 1 98 ? 9.534 -5.778 -18.489 1.00 66.69 98 ILE A N 1
ATOM 806 C CA . ILE A 1 98 ? 9.124 -4.372 -18.464 1.00 66.69 98 ILE A CA 1
ATOM 807 C C . ILE A 1 98 ? 10.164 -3.589 -17.660 1.00 66.69 98 ILE A C 1
ATOM 809 O O . ILE A 1 98 ? 10.153 -3.588 -16.429 1.00 66.69 98 ILE A O 1
ATOM 813 N N . TRP A 1 99 ? 11.061 -2.913 -18.376 1.00 74.88 99 TRP A N 1
ATOM 814 C CA . TRP A 1 99 ? 12.038 -2.004 -17.788 1.00 74.88 99 TRP A CA 1
ATOM 815 C C . TRP A 1 99 ? 11.482 -0.578 -17.739 1.00 74.88 99 TRP A C 1
ATOM 817 O O . TRP A 1 99 ? 11.025 -0.062 -18.765 1.00 74.88 99 TRP A O 1
ATOM 827 N N . PRO A 1 100 ? 11.543 0.095 -16.579 1.00 77.62 100 PRO A N 1
ATOM 828 C CA . PRO A 1 100 ? 11.227 1.514 -16.494 1.00 77.62 100 PRO A CA 1
ATOM 829 C C . PRO A 1 100 ? 12.167 2.336 -17.380 1.00 77.62 100 PRO A C 1
ATOM 831 O O . PRO A 1 100 ? 13.328 1.977 -17.595 1.00 77.62 100 PRO A O 1
ATOM 834 N N . LYS A 1 101 ? 11.680 3.473 -17.885 1.00 78.69 101 LYS A N 1
ATOM 835 C CA . LYS A 1 101 ? 12.506 4.401 -18.666 1.00 78.69 101 LYS A CA 1
ATOM 836 C C . LYS A 1 101 ? 13.471 5.135 -17.737 1.00 78.69 101 LYS A C 1
ATOM 838 O O . LYS A 1 101 ? 13.086 6.089 -17.068 1.00 78.69 101 LYS A O 1
ATOM 843 N N . TYR A 1 102 ? 14.721 4.693 -17.716 1.00 78.19 102 TYR A N 1
ATOM 844 C CA . TYR A 1 102 ? 15.789 5.341 -16.963 1.00 78.19 102 TYR A CA 1
ATOM 845 C C . TYR A 1 102 ? 16.550 6.365 -17.805 1.00 78.19 102 TYR A C 1
ATOM 847 O O . TYR A 1 102 ? 16.838 6.118 -18.977 1.00 78.19 102 TYR A O 1
ATOM 855 N N . ASP A 1 103 ? 16.950 7.481 -17.191 1.00 81.56 103 ASP A N 1
ATOM 856 C CA . ASP A 1 103 ? 17.988 8.339 -17.763 1.00 81.56 103 ASP A CA 1
ATOM 857 C C . ASP A 1 103 ? 19.358 7.697 -17.517 1.00 81.56 103 ASP A C 1
ATOM 859 O O . ASP A 1 103 ? 19.856 7.652 -16.391 1.00 81.56 103 ASP A O 1
ATOM 863 N N . LEU A 1 104 ? 19.972 7.198 -18.591 1.00 79.25 104 LEU A N 1
ATOM 864 C CA . LEU A 1 104 ? 21.251 6.488 -18.562 1.00 79.25 104 LEU A CA 1
ATOM 865 C C . LEU A 1 104 ? 22.406 7.312 -17.972 1.00 79.25 104 LEU A C 1
ATOM 867 O O . LEU A 1 104 ? 23.421 6.729 -17.598 1.00 79.25 104 LEU A O 1
ATOM 871 N N . LYS A 1 105 ? 22.268 8.640 -17.871 1.00 82.69 105 LYS A N 1
ATOM 872 C CA . LYS A 1 105 ? 23.271 9.522 -17.254 1.00 82.69 105 LYS A CA 1
ATOM 873 C C . LYS A 1 105 ? 23.371 9.357 -15.738 1.00 82.69 105 LYS A C 1
ATOM 875 O O . LYS A 1 105 ? 24.413 9.656 -15.167 1.00 82.69 105 LYS A O 1
ATOM 880 N N . HIS A 1 106 ? 22.302 8.892 -15.094 1.00 84.75 106 HIS A N 1
ATOM 881 C CA . HIS A 1 106 ? 22.191 8.799 -13.635 1.00 84.75 106 HIS A CA 1
ATOM 882 C C . HIS A 1 106 ? 22.149 7.352 -13.123 1.00 84.75 106 HIS A C 1
ATOM 884 O O . HIS A 1 106 ? 21.837 7.110 -11.959 1.00 84.75 106 HIS A O 1
ATOM 890 N N . VAL A 1 107 ? 22.450 6.377 -13.982 1.00 82.69 107 VAL A N 1
ATOM 891 C CA . VAL A 1 107 ? 22.395 4.948 -13.655 1.00 82.69 107 VAL A CA 1
ATOM 892 C C . VAL A 1 107 ? 23.807 4.409 -13.444 1.00 82.69 107 VAL A C 1
ATOM 894 O O . VAL A 1 107 ? 24.701 4.655 -14.250 1.00 82.69 107 VAL A O 1
ATOM 897 N N . SER A 1 108 ? 23.998 3.634 -12.373 1.00 84.44 108 SER A N 1
ATOM 898 C CA . SER A 1 108 ? 25.252 2.914 -12.119 1.00 84.44 108 SER A CA 1
ATOM 899 C C . SER A 1 108 ? 25.595 1.966 -13.274 1.00 84.44 108 SER A C 1
ATOM 901 O O . SER A 1 108 ? 24.712 1.345 -13.869 1.00 84.44 108 SER A O 1
ATOM 903 N N . GLU A 1 109 ? 26.884 1.797 -13.572 1.00 83.00 109 GLU A N 1
ATOM 904 C CA . GLU A 1 109 ? 27.339 0.931 -14.664 1.00 83.00 109 GLU A CA 1
ATOM 905 C C . GLU A 1 109 ? 26.851 -0.517 -14.536 1.00 83.00 109 GLU A C 1
ATOM 907 O O . GLU A 1 109 ? 26.579 -1.165 -15.549 1.00 83.00 109 GLU A O 1
ATOM 912 N N . SER A 1 110 ? 26.710 -1.025 -13.307 1.00 81.25 110 SER A N 1
ATOM 913 C CA . SER A 1 110 ? 26.207 -2.378 -13.051 1.00 81.25 110 SER A CA 1
ATOM 914 C C . SER A 1 110 ? 24.773 -2.553 -13.548 1.00 81.25 110 SER A C 1
ATOM 916 O O . SER A 1 110 ? 24.476 -3.520 -14.246 1.00 81.25 110 SER A O 1
ATOM 918 N N . VAL A 1 111 ? 23.901 -1.585 -13.261 1.00 78.88 111 VAL A N 1
ATOM 919 C CA . VAL A 1 111 ? 22.503 -1.586 -13.708 1.00 78.88 111 VAL A CA 1
ATOM 920 C C . VAL A 1 111 ? 22.423 -1.322 -15.211 1.00 78.88 111 VAL A C 1
ATOM 922 O O . VAL A 1 111 ? 21.644 -1.969 -15.904 1.00 78.88 111 VAL A O 1
ATOM 925 N N . ARG A 1 112 ? 23.276 -0.443 -15.752 1.00 79.88 112 ARG A N 1
ATOM 926 C CA . ARG A 1 112 ? 23.325 -0.145 -17.192 1.00 79.88 112 ARG A CA 1
ATOM 927 C C . ARG A 1 112 ? 23.604 -1.385 -18.045 1.00 79.88 112 ARG A C 1
ATOM 929 O O . ARG A 1 112 ? 23.048 -1.497 -19.130 1.00 79.88 112 ARG A O 1
ATOM 936 N N . LYS A 1 113 ? 24.432 -2.312 -17.554 1.00 81.06 113 LYS A N 1
ATOM 937 C CA . LYS A 1 113 ? 24.727 -3.590 -18.228 1.00 81.06 113 LYS A CA 1
ATOM 938 C C . LYS A 1 113 ? 23.557 -4.581 -18.192 1.00 81.06 113 LYS A C 1
ATOM 940 O O . LYS A 1 113 ? 23.500 -5.458 -19.045 1.00 81.06 113 LYS A O 1
ATOM 945 N N . MET A 1 114 ? 22.649 -4.455 -17.221 1.00 76.62 114 MET A N 1
ATOM 946 C CA . MET A 1 114 ? 21.470 -5.324 -17.088 1.00 76.62 114 MET A CA 1
ATOM 947 C C . MET A 1 114 ? 20.290 -4.863 -17.947 1.00 76.62 114 MET A C 1
ATOM 949 O O . MET A 1 114 ? 19.440 -5.680 -18.290 1.00 76.62 114 MET A O 1
ATOM 953 N N . ILE A 1 115 ? 20.225 -3.571 -18.288 1.00 75.75 115 ILE A N 1
ATOM 954 C CA . ILE A 1 115 ? 19.168 -3.034 -19.149 1.00 75.75 115 ILE A CA 1
ATOM 955 C C . ILE A 1 115 ? 19.357 -3.616 -20.563 1.00 75.75 115 ILE A C 1
ATOM 957 O O . ILE A 1 115 ? 20.399 -3.373 -21.180 1.00 75.75 115 ILE A O 1
ATOM 961 N N . PRO A 1 116 ? 18.379 -4.363 -21.110 1.00 70.25 116 PRO A N 1
ATOM 962 C CA . PRO A 1 116 ? 18.462 -4.862 -22.476 1.00 70.25 116 PRO A CA 1
ATOM 963 C C . PRO A 1 116 ? 18.526 -3.684 -23.457 1.00 70.25 116 PRO A C 1
ATOM 965 O O . PRO A 1 116 ? 17.796 -2.702 -23.316 1.00 70.25 116 PRO A O 1
ATOM 968 N N . ASN A 1 117 ? 19.413 -3.769 -24.454 1.00 60.38 117 ASN A N 1
ATOM 969 C CA . ASN A 1 117 ? 19.579 -2.702 -25.440 1.00 60.38 117 ASN A CA 1
ATOM 970 C C . ASN A 1 117 ? 18.232 -2.383 -26.122 1.00 60.38 117 ASN A C 1
ATOM 972 O O . ASN A 1 117 ? 17.560 -3.305 -26.592 1.00 60.38 117 ASN A O 1
ATOM 976 N N . PRO A 1 118 ? 17.862 -1.096 -26.274 1.00 55.34 118 PRO A N 1
ATOM 977 C CA . PRO A 1 118 ? 16.566 -0.685 -26.829 1.00 55.34 118 PRO A CA 1
ATOM 978 C C . PRO A 1 118 ? 16.325 -1.147 -28.278 1.00 55.34 118 PRO A C 1
ATOM 980 O O . PRO A 1 118 ? 15.207 -1.065 -28.775 1.00 55.34 118 PRO A O 1
ATOM 983 N N . ILE A 1 119 ? 17.358 -1.659 -28.954 1.00 45.78 119 ILE A N 1
ATOM 984 C CA . ILE A 1 119 ? 17.295 -2.211 -30.313 1.00 45.78 119 ILE A CA 1
ATOM 985 C C . ILE A 1 119 ? 16.556 -3.567 -30.344 1.00 45.78 119 ILE A C 1
ATOM 987 O O . ILE A 1 119 ? 15.990 -3.920 -31.371 1.00 45.78 119 ILE A O 1
ATOM 991 N N . VAL A 1 120 ? 16.489 -4.303 -29.227 1.00 45.03 120 VAL A N 1
ATOM 992 C CA . VAL A 1 120 ? 15.921 -5.670 -29.175 1.00 45.03 120 VAL A CA 1
ATOM 993 C C . VAL A 1 120 ? 14.415 -5.689 -28.843 1.00 45.03 120 VAL A C 1
ATOM 995 O O . VAL A 1 120 ? 13.758 -6.702 -29.037 1.00 45.03 120 VAL A O 1
ATOM 998 N N . MET A 1 121 ? 13.824 -4.569 -28.404 1.00 42.12 121 MET A N 1
ATOM 999 C CA . MET A 1 121 ? 12.395 -4.481 -28.032 1.00 42.12 121 MET A CA 1
ATOM 1000 C C . MET A 1 121 ? 11.445 -4.112 -29.191 1.00 42.12 121 MET A C 1
ATOM 1002 O O . MET A 1 121 ? 10.262 -3.870 -28.958 1.00 42.12 121 MET A O 1
ATOM 1006 N N . LYS A 1 122 ? 11.937 -4.051 -30.436 1.00 31.69 122 LYS A N 1
ATOM 1007 C CA . LYS A 1 122 ? 11.110 -3.927 -31.650 1.00 31.69 122 LYS A CA 1
ATOM 1008 C C . LYS A 1 122 ? 11.095 -5.252 -32.420 1.00 31.69 122 LYS A C 1
ATOM 1010 O O . LYS A 1 122 ? 11.717 -5.323 -33.474 1.00 31.69 122 LYS A O 1
ATOM 1015 N N . LEU A 1 123 ? 10.418 -6.274 -31.906 1.00 33.31 123 LEU A N 1
ATOM 1016 C CA . LEU A 1 123 ? 10.008 -7.466 -32.660 1.00 33.31 123 LEU A CA 1
ATOM 1017 C C . LEU A 1 123 ? 8.683 -7.974 -32.094 1.00 33.31 123 LEU A C 1
ATOM 1019 O O . LEU A 1 123 ? 8.603 -8.109 -30.853 1.00 33.31 123 LEU A O 1
#

InterPro domains:
  IPR026749 Transmembrane protein 135 [PTHR12459] (8-76)

Organism: Cherax quadricarinatus (NCBI:txid27406)